Protein AF-A0A0N4YPX2-F1 (afdb_monomer_lite)

Structure (mmCIF, N/CA/C/O backbone):
data_AF-A0A0N4YPX2-F1
#
_entry.id   AF-A0A0N4YPX2-F1
#
loop_
_atom_site.group_PDB
_atom_site.id
_atom_site.type_symbol
_atom_site.label_atom_id
_atom_site.label_alt_id
_atom_site.label_comp_id
_atom_site.label_asym_id
_atom_site.label_entity_id
_atom_site.label_seq_id
_atom_site.pdbx_PDB_ins_code
_atom_site.Cartn_x
_atom_site.Cartn_y
_atom_site.Cartn_z
_atom_site.occupancy
_atom_site.B_iso_or_equiv
_atom_site.auth_seq_id
_atom_site.auth_comp_id
_atom_site.auth_asym_id
_atom_site.auth_atom_id
_atom_site.pdbx_PDB_model_num
ATOM 1 N N . MET A 1 1 ? 21.587 -0.499 -4.251 1.00 39.69 1 MET A N 1
ATOM 2 C CA . MET A 1 1 ? 21.828 0.823 -3.642 1.00 39.69 1 MET A CA 1
ATOM 3 C C . MET A 1 1 ? 23.320 1.116 -3.700 1.00 39.69 1 MET A C 1
ATOM 5 O O . MET A 1 1 ? 24.067 0.423 -3.024 1.00 39.69 1 MET A O 1
ATOM 9 N N . PRO A 1 2 ? 23.779 2.063 -4.522 1.00 49.03 2 PRO A N 1
ATOM 10 C CA . PRO A 1 2 ? 24.986 2.837 -4.231 1.00 49.03 2 PRO A CA 1
ATOM 11 C C . PRO A 1 2 ? 24.574 4.015 -3.319 1.00 49.03 2 PRO A C 1
ATOM 13 O O . PRO A 1 2 ? 23.486 4.551 -3.494 1.00 49.03 2 PRO A O 1
ATOM 16 N N . GLY A 1 3 ? 25.290 4.438 -2.280 1.00 49.91 3 GLY A N 1
ATOM 17 C CA . GLY A 1 3 ? 26.727 4.410 -2.025 1.00 49.91 3 GLY A CA 1
ATOM 18 C C . GLY A 1 3 ? 27.133 5.844 -1.652 1.00 49.91 3 GLY A C 1
ATOM 19 O O . GLY A 1 3 ? 27.087 6.723 -2.502 1.00 49.91 3 GLY A O 1
ATOM 20 N N . ASP A 1 4 ? 27.424 6.042 -0.369 1.00 65.94 4 ASP A N 1
ATOM 21 C CA . ASP A 1 4 ? 27.818 7.256 0.369 1.00 65.94 4 ASP A CA 1
ATOM 22 C C . ASP A 1 4 ? 28.865 8.170 -0.316 1.00 65.94 4 ASP A C 1
ATOM 24 O O . ASP A 1 4 ? 29.797 7.636 -0.914 1.00 65.94 4 ASP A O 1
ATOM 28 N N . ASN A 1 5 ? 28.736 9.512 -0.203 1.00 60.62 5 ASN A N 1
ATOM 29 C CA . ASN A 1 5 ? 29.773 10.436 0.325 1.00 60.62 5 ASN A CA 1
ATOM 30 C C . ASN A 1 5 ? 29.372 11.939 0.258 1.00 60.62 5 ASN A C 1
ATOM 32 O O . ASN A 1 5 ? 28.871 12.410 -0.760 1.00 60.62 5 ASN A O 1
ATOM 36 N N . SER A 1 6 ? 29.808 12.717 1.262 1.00 47.97 6 SER A N 1
ATOM 37 C CA . SER A 1 6 ? 29.969 14.198 1.310 1.00 47.97 6 SER A CA 1
ATOM 38 C C . SER A 1 6 ? 28.897 15.064 2.002 1.00 47.97 6 SER A C 1
ATOM 40 O O . SER A 1 6 ? 28.033 15.698 1.404 1.00 47.97 6 SER A O 1
ATOM 42 N N . THR A 1 7 ? 29.060 15.160 3.322 1.00 57.06 7 THR A N 1
ATOM 43 C CA . THR A 1 7 ? 29.263 16.380 4.131 1.00 57.06 7 THR A CA 1
ATOM 44 C C . THR A 1 7 ? 28.929 17.753 3.504 1.00 57.06 7 THR A C 1
ATOM 46 O O . THR A 1 7 ? 29.680 18.282 2.691 1.00 57.06 7 THR A O 1
ATOM 49 N N . LYS A 1 8 ? 27.889 18.393 4.067 1.00 50.00 8 LYS A N 1
ATOM 50 C CA . LYS A 1 8 ? 27.701 19.853 4.244 1.00 50.00 8 LYS A CA 1
ATOM 51 C C . LYS A 1 8 ? 27.605 20.717 2.971 1.00 50.00 8 LYS A C 1
ATOM 53 O O . LYS A 1 8 ? 28.456 21.561 2.735 1.00 50.00 8 LYS A O 1
ATOM 58 N N . ASN A 1 9 ? 26.513 20.543 2.217 1.00 48.94 9 ASN A N 1
ATOM 59 C CA . ASN A 1 9 ? 25.840 21.565 1.374 1.00 48.94 9 ASN A CA 1
ATOM 60 C C . ASN A 1 9 ? 24.444 21.049 0.924 1.00 48.94 9 ASN A C 1
ATOM 62 O O . ASN A 1 9 ? 24.016 21.217 -0.213 1.00 48.94 9 ASN A O 1
ATOM 66 N N . SER A 1 10 ? 23.768 20.311 1.810 1.00 54.44 10 SER A N 1
ATOM 67 C CA . SER A 1 10 ? 23.032 19.096 1.428 1.00 54.44 10 SER A CA 1
ATOM 68 C C . SER A 1 10 ? 21.532 19.252 1.132 1.00 54.44 10 SER A C 1
ATOM 70 O O . SER A 1 10 ? 20.924 18.296 0.660 1.00 54.44 10 SER A O 1
ATOM 72 N N . THR A 1 11 ? 20.911 20.409 1.377 1.00 55.25 11 THR A N 1
ATOM 73 C CA . THR A 1 11 ? 19.454 20.563 1.173 1.00 55.25 11 THR A CA 1
ATOM 74 C C . THR A 1 11 ? 19.094 20.904 -0.277 1.00 55.25 11 THR A C 1
ATOM 76 O O . THR A 1 11 ? 18.114 20.386 -0.801 1.00 55.25 11 THR A O 1
ATOM 79 N N . ASP A 1 12 ? 19.905 21.724 -0.954 1.00 58.03 12 ASP A N 1
ATOM 80 C CA . ASP A 1 12 ? 19.636 22.195 -2.325 1.00 58.03 12 ASP A CA 1
ATOM 81 C C . ASP A 1 12 ? 20.019 21.135 -3.380 1.00 58.03 12 ASP A C 1
ATOM 83 O O . ASP A 1 12 ? 19.257 20.831 -4.296 1.00 58.03 12 ASP A O 1
ATOM 87 N N . THR A 1 13 ? 21.162 20.467 -3.197 1.00 61.94 13 THR A N 1
ATOM 88 C CA . THR A 1 13 ? 21.601 19.352 -4.055 1.00 61.94 13 THR A CA 1
ATOM 89 C C . THR A 1 13 ? 20.775 18.084 -3.848 1.00 61.94 13 THR A C 1
ATOM 91 O O . THR A 1 13 ? 20.514 17.375 -4.818 1.00 61.94 13 THR A O 1
ATOM 94 N N . GLY A 1 14 ? 20.314 17.815 -2.621 1.00 63.16 14 GLY A N 1
ATOM 95 C CA . GLY A 1 14 ? 19.435 16.682 -2.322 1.00 63.16 14 GLY A CA 1
ATOM 96 C C . GLY A 1 14 ? 18.043 16.828 -2.943 1.00 63.16 14 GLY A C 1
ATOM 97 O O . GLY A 1 14 ? 17.548 15.890 -3.564 1.00 63.16 14 GLY A O 1
ATOM 98 N N . LEU A 1 15 ? 17.436 18.019 -2.852 1.00 70.38 15 LEU A N 1
ATOM 99 C CA . LEU A 1 15 ? 16.144 18.299 -3.490 1.00 70.38 15 LEU A CA 1
ATOM 100 C C . LEU A 1 15 ? 16.231 18.216 -5.018 1.00 70.38 15 LEU A C 1
ATOM 102 O O . LEU A 1 15 ? 15.397 17.553 -5.632 1.00 70.38 15 LEU A O 1
ATOM 106 N N . LYS A 1 16 ? 17.280 18.794 -5.622 1.00 78.94 16 LYS A N 1
ATOM 107 C CA . LYS A 1 16 ? 17.520 18.694 -7.073 1.00 78.94 16 LYS A CA 1
ATOM 108 C C . LYS A 1 16 ? 17.728 17.256 -7.536 1.00 78.94 16 LYS A C 1
ATOM 110 O O . LYS A 1 16 ? 17.237 16.878 -8.597 1.00 78.94 16 LYS A O 1
ATOM 115 N N . TYR A 1 17 ? 18.415 16.442 -6.738 1.00 78.69 17 TYR A N 1
ATOM 116 C CA . TYR A 1 17 ? 18.595 15.024 -7.029 1.00 78.69 17 TYR A CA 1
ATOM 117 C C . TYR A 1 17 ? 17.263 14.261 -7.011 1.00 78.69 17 TYR A C 1
ATOM 119 O O . TYR A 1 17 ? 16.977 13.520 -7.950 1.00 78.69 17 TYR A O 1
ATOM 127 N N . CYS A 1 18 ? 16.421 14.474 -5.994 1.00 80.44 18 CYS A N 1
ATOM 128 C CA . CYS A 1 18 ? 15.105 13.835 -5.899 1.00 80.44 18 CYS A CA 1
ATOM 129 C C . CYS A 1 18 ? 14.158 14.274 -7.020 1.00 80.44 18 CYS A C 1
ATOM 131 O O . CYS A 1 18 ? 13.444 13.444 -7.579 1.00 80.44 18 CYS A O 1
ATOM 133 N N . GLU A 1 19 ? 14.168 15.559 -7.376 1.00 82.75 19 GLU A N 1
ATOM 134 C CA . GLU A 1 19 ? 13.357 16.091 -8.470 1.00 82.75 19 GLU A CA 1
ATOM 135 C C . GLU A 1 19 ? 13.800 15.521 -9.822 1.00 82.75 19 GLU A C 1
ATOM 137 O O . GLU A 1 19 ? 12.973 15.085 -10.624 1.00 82.75 19 GLU A O 1
ATOM 142 N N . GLN A 1 20 ? 15.109 15.436 -10.063 1.00 86.12 20 GLN A N 1
ATOM 143 C CA . GLN A 1 20 ? 15.637 14.844 -11.287 1.00 86.12 20 GLN A CA 1
ATOM 144 C C . GLN A 1 20 ? 15.399 13.331 -11.353 1.00 86.12 20 GLN A C 1
ATOM 146 O O . GLN A 1 20 ? 15.067 12.809 -12.417 1.00 86.12 20 GLN A O 1
ATOM 151 N N . TRP A 1 21 ? 15.516 12.624 -10.228 1.00 86.12 21 TRP A N 1
ATOM 152 C CA . TRP A 1 21 ? 15.147 11.214 -10.126 1.00 86.12 21 TRP A CA 1
ATOM 153 C C . TRP A 1 21 ? 13.661 11.009 -10.441 1.00 86.12 21 TRP A C 1
ATOM 155 O O . TRP A 1 21 ? 13.326 10.204 -11.307 1.00 86.12 21 TRP A O 1
ATOM 165 N N . TRP A 1 22 ? 12.778 11.807 -9.831 1.00 83.56 22 TRP A N 1
ATOM 166 C CA . TRP A 1 22 ? 11.340 11.763 -10.089 1.00 83.56 22 TRP A CA 1
ATOM 167 C C . TRP A 1 22 ? 11.013 12.059 -11.552 1.00 83.56 22 TRP A C 1
ATOM 169 O O . TRP A 1 22 ? 10.190 11.383 -12.161 1.00 83.56 22 TRP A O 1
ATOM 179 N N . ASN A 1 23 ? 11.670 13.039 -12.166 1.00 86.31 23 ASN A N 1
ATOM 180 C CA . ASN A 1 23 ? 11.422 13.376 -13.564 1.00 86.31 23 ASN A CA 1
ATOM 181 C C . ASN A 1 23 ? 11.878 12.275 -14.531 1.00 86.31 23 ASN A C 1
ATOM 183 O O . ASN A 1 23 ? 11.206 12.064 -15.538 1.00 86.31 23 ASN A O 1
ATOM 187 N N . ASN A 1 24 ? 12.929 11.526 -14.188 1.00 89.25 24 ASN A N 1
ATOM 188 C CA . ASN A 1 24 ? 13.420 10.389 -14.971 1.00 89.25 24 ASN A CA 1
ATOM 189 C C . ASN A 1 24 ? 12.628 9.088 -14.760 1.00 89.25 24 ASN A C 1
ATOM 191 O O . ASN A 1 24 ? 12.843 8.123 -15.494 1.00 89.25 24 ASN A O 1
ATOM 195 N N . LEU A 1 25 ? 11.718 9.043 -13.782 1.00 85.00 25 LEU A N 1
ATOM 196 C CA . LEU A 1 25 ? 10.911 7.859 -13.507 1.00 85.00 25 LEU A CA 1
ATOM 197 C C . LEU A 1 25 ? 9.849 7.624 -14.596 1.00 85.00 25 LEU A C 1
ATOM 199 O O . LEU A 1 25 ? 9.148 8.570 -14.984 1.00 85.00 25 LEU A O 1
ATOM 203 N N . PRO A 1 26 ? 9.651 6.374 -15.051 1.00 87.00 26 PRO A N 1
ATOM 204 C CA . PRO A 1 26 ? 8.562 6.041 -15.953 1.00 87.00 26 PRO A CA 1
ATOM 205 C C . PRO A 1 26 ? 7.199 6.307 -15.296 1.00 87.00 26 PRO A C 1
ATOM 207 O O . PRO A 1 26 ? 7.016 6.168 -14.085 1.00 87.00 26 PRO A O 1
ATOM 210 N N . THR A 1 27 ? 6.206 6.669 -16.111 1.00 86.38 27 THR A N 1
ATOM 211 C CA . THR A 1 27 ? 4.870 7.079 -15.640 1.00 86.38 27 THR A CA 1
ATOM 212 C C . THR A 1 27 ? 4.204 6.033 -14.745 1.00 86.38 27 THR A C 1
ATOM 214 O O . THR A 1 27 ? 3.519 6.395 -13.792 1.00 86.38 27 THR A O 1
ATOM 217 N N . TRP A 1 28 ? 4.428 4.741 -15.003 1.00 83.94 28 TRP A N 1
ATOM 218 C CA . TRP A 1 28 ? 3.849 3.666 -14.198 1.00 83.94 28 TRP A CA 1
ATOM 219 C C . TRP A 1 28 ? 4.413 3.631 -12.766 1.00 83.94 28 TRP A C 1
ATOM 221 O O . TRP A 1 28 ? 3.645 3.405 -11.834 1.00 83.94 28 TRP A O 1
ATOM 231 N N . GLU A 1 29 ? 5.700 3.936 -12.557 1.00 84.75 29 GLU A N 1
ATOM 232 C CA . GLU A 1 29 ? 6.294 4.003 -11.210 1.00 84.75 29 GLU A CA 1
ATOM 233 C C . GLU A 1 29 ? 5.742 5.189 -10.421 1.00 84.75 29 GLU A C 1
ATOM 235 O O . GLU A 1 29 ? 5.438 5.053 -9.238 1.00 84.75 29 GLU A O 1
ATOM 240 N N . LYS A 1 30 ? 5.511 6.332 -11.079 1.00 86.38 30 LYS A N 1
ATOM 241 C CA . LYS A 1 30 ? 4.883 7.505 -10.445 1.00 86.38 30 LYS A CA 1
ATOM 242 C C . LYS A 1 30 ? 3.481 7.194 -9.930 1.00 86.38 30 LYS A C 1
ATOM 244 O O . LYS A 1 30 ? 3.127 7.617 -8.833 1.00 86.38 30 LYS A O 1
ATOM 249 N N . VAL A 1 31 ? 2.700 6.440 -10.708 1.00 87.12 31 VAL A N 1
ATOM 250 C CA . VAL A 1 31 ? 1.353 6.002 -10.313 1.00 87.12 31 VAL A CA 1
ATOM 251 C C . VAL A 1 31 ? 1.420 5.063 -9.110 1.00 87.12 31 VAL A C 1
ATOM 253 O O . VAL A 1 31 ? 0.666 5.253 -8.160 1.00 87.12 31 VAL A O 1
ATOM 256 N N . VAL A 1 32 ? 2.343 4.095 -9.112 1.00 87.19 32 VAL A N 1
ATOM 257 C CA . VAL A 1 32 ? 2.548 3.167 -7.985 1.00 87.19 32 VAL A CA 1
ATOM 258 C C . VAL A 1 32 ? 2.930 3.925 -6.712 1.00 87.19 32 VAL A C 1
ATOM 260 O O . VAL A 1 32 ? 2.314 3.713 -5.670 1.00 87.19 32 VAL A O 1
ATOM 263 N N . ILE A 1 33 ? 3.896 4.845 -6.797 1.00 88.12 33 ILE A N 1
ATOM 264 C CA . ILE A 1 33 ? 4.327 5.655 -5.650 1.00 88.12 33 ILE A CA 1
ATOM 265 C C . ILE A 1 33 ? 3.165 6.513 -5.146 1.00 88.12 33 ILE A C 1
ATOM 267 O O . ILE A 1 33 ? 2.887 6.518 -3.951 1.00 88.12 33 ILE A O 1
ATOM 271 N N . GLY A 1 34 ? 2.441 7.186 -6.045 1.00 87.94 34 GLY A N 1
ATOM 272 C CA . GLY A 1 34 ? 1.260 7.970 -5.682 1.00 87.94 34 GLY A CA 1
ATOM 273 C C . GLY A 1 34 ? 0.203 7.139 -4.950 1.00 87.94 34 GLY A C 1
ATOM 274 O O . GLY A 1 34 ? -0.283 7.557 -3.902 1.00 87.94 34 GLY A O 1
ATOM 275 N N . ALA A 1 35 ? -0.101 5.937 -5.450 1.00 87.50 35 ALA A N 1
ATOM 276 C CA . ALA A 1 35 ? -1.046 5.020 -4.816 1.00 87.50 35 ALA A CA 1
ATOM 277 C C . ALA A 1 35 ? -0.580 4.578 -3.417 1.00 87.50 35 ALA A C 1
ATOM 279 O O . ALA A 1 35 ? -1.382 4.574 -2.485 1.00 87.50 35 ALA A O 1
ATOM 280 N N . MET A 1 36 ? 0.711 4.274 -3.244 1.00 87.75 36 MET A N 1
ATOM 281 C CA . MET A 1 36 ? 1.283 3.921 -1.940 1.00 87.75 36 MET A CA 1
ATOM 282 C C . MET A 1 36 ? 1.236 5.086 -0.945 1.00 87.75 36 MET A C 1
ATOM 284 O O . MET A 1 36 ? 0.882 4.880 0.213 1.00 87.75 36 MET A O 1
ATOM 288 N N . VAL A 1 37 ? 1.538 6.316 -1.374 1.00 89.94 37 VAL A N 1
ATOM 289 C CA . VAL A 1 37 ? 1.449 7.492 -0.490 1.00 89.94 37 VAL A CA 1
ATOM 290 C C . VAL A 1 37 ? 0.007 7.727 -0.041 1.00 89.94 37 VAL A C 1
ATOM 292 O O . VAL A 1 37 ? -0.236 7.955 1.142 1.00 89.94 37 VAL A O 1
ATOM 295 N N . VAL A 1 38 ? -0.961 7.635 -0.957 1.00 87.94 38 VAL A N 1
ATOM 296 C CA . VAL A 1 38 ? -2.384 7.782 -0.614 1.00 87.94 38 VAL A CA 1
ATOM 297 C C . VAL A 1 38 ? -2.835 6.683 0.351 1.00 87.94 38 VAL A C 1
ATOM 299 O O . VAL A 1 38 ? -3.522 6.989 1.323 1.00 87.94 38 VAL A O 1
ATOM 302 N N . ALA A 1 39 ? -2.408 5.435 0.135 1.00 86.75 39 ALA A N 1
ATOM 303 C CA . ALA A 1 39 ? -2.687 4.317 1.036 1.00 86.75 39 ALA A CA 1
ATOM 304 C C . ALA A 1 39 ? -2.195 4.599 2.468 1.00 86.75 39 ALA A C 1
ATOM 306 O O . ALA A 1 39 ? -2.971 4.483 3.414 1.00 86.75 39 ALA A O 1
ATOM 307 N N . VAL A 1 40 ? -0.955 5.077 2.624 1.00 87.69 40 VAL A N 1
ATOM 308 C CA . VAL A 1 40 ? -0.382 5.419 3.939 1.00 87.69 40 VAL A CA 1
ATOM 309 C C . VAL A 1 40 ? -1.149 6.556 4.621 1.00 87.69 40 VAL A C 1
ATOM 311 O O . VAL A 1 40 ? -1.371 6.512 5.829 1.00 87.69 40 VAL A O 1
ATOM 314 N N . LEU A 1 41 ? -1.586 7.575 3.874 1.00 90.25 41 LEU A N 1
ATOM 315 C CA . LEU A 1 41 ? -2.379 8.673 4.439 1.00 90.25 41 LEU A CA 1
ATOM 316 C C . LEU A 1 41 ? -3.756 8.199 4.928 1.00 90.25 41 LEU A C 1
ATOM 318 O O . LEU A 1 41 ? -4.206 8.629 5.992 1.00 90.25 41 LEU A O 1
ATOM 322 N N . LEU A 1 42 ? -4.410 7.305 4.179 1.00 86.88 42 LEU A N 1
ATOM 323 C CA . LEU A 1 42 ? -5.687 6.706 4.573 1.00 86.88 42 LEU A CA 1
ATOM 324 C C . LEU A 1 42 ? -5.537 5.823 5.815 1.00 86.88 42 LEU A C 1
ATOM 326 O O . LEU A 1 42 ? -6.359 5.914 6.725 1.00 86.88 42 LEU A O 1
ATOM 330 N N . GLU A 1 43 ? -4.476 5.018 5.893 1.00 85.62 43 GLU A N 1
ATOM 331 C CA . GLU A 1 43 ? -4.175 4.206 7.076 1.00 85.62 43 GLU A CA 1
ATOM 332 C C . GLU A 1 43 ? -3.849 5.065 8.300 1.00 85.62 43 GLU A C 1
ATOM 334 O O . GLU A 1 43 ? -4.379 4.819 9.381 1.00 85.62 43 GLU A O 1
ATOM 339 N N . ALA A 1 44 ? -3.038 6.117 8.148 1.00 87.81 44 ALA A N 1
ATOM 340 C CA . ALA A 1 44 ? -2.729 7.033 9.243 1.00 87.81 44 ALA A CA 1
ATOM 341 C C . ALA A 1 44 ? -4.000 7.702 9.787 1.00 87.81 44 ALA A C 1
ATOM 343 O O . ALA A 1 44 ? -4.207 7.759 11.001 1.00 87.81 44 ALA A O 1
ATOM 344 N N . PHE A 1 45 ? -4.884 8.152 8.892 1.00 86.75 45 PHE A N 1
ATOM 345 C CA . PHE A 1 45 ? -6.191 8.673 9.277 1.00 86.75 45 PHE A CA 1
ATOM 346 C C . PHE A 1 45 ? -7.028 7.612 10.005 1.00 86.75 45 PHE A C 1
ATOM 348 O O . PHE A 1 45 ? -7.594 7.907 11.056 1.00 86.75 45 PHE A O 1
ATOM 355 N N . ALA A 1 46 ? -7.059 6.372 9.507 1.00 83.44 46 ALA A N 1
ATOM 356 C CA . ALA A 1 46 ? -7.789 5.266 10.122 1.00 83.44 46 ALA A CA 1
ATOM 357 C C . ALA A 1 46 ? -7.279 4.930 11.533 1.00 83.44 46 ALA A C 1
ATOM 359 O O . ALA A 1 46 ? -8.086 4.746 12.442 1.00 83.44 46 ALA A O 1
ATOM 360 N N . VAL A 1 47 ? -5.962 4.909 11.755 1.00 83.62 47 VAL A N 1
ATOM 361 C CA . VAL A 1 47 ? -5.359 4.655 13.076 1.00 83.62 47 VAL A CA 1
ATOM 362 C C . VAL A 1 47 ? -5.710 5.764 14.063 1.00 83.62 47 VAL A C 1
ATOM 364 O O . VAL A 1 47 ? -6.137 5.478 15.184 1.00 83.62 47 VAL A O 1
ATOM 367 N N . ILE A 1 48 ? -5.578 7.027 13.646 1.00 87.31 48 ILE A N 1
ATOM 368 C CA . ILE A 1 48 ? -5.955 8.182 14.471 1.00 87.31 48 ILE A CA 1
ATOM 369 C C . ILE A 1 48 ? -7.443 8.098 14.823 1.00 87.31 48 ILE A C 1
ATOM 371 O O . ILE A 1 48 ? -7.820 8.237 15.987 1.00 87.31 48 ILE A O 1
ATOM 375 N N . TRP A 1 49 ? -8.288 7.810 13.833 1.00 81.00 49 TRP A N 1
ATOM 376 C CA . TRP A 1 49 ? -9.725 7.658 14.023 1.00 81.00 49 TRP A CA 1
ATOM 377 C C . TRP A 1 49 ? -10.053 6.516 14.990 1.00 81.00 49 TRP A C 1
ATOM 379 O O . TRP A 1 49 ? -10.853 6.696 15.908 1.00 81.00 49 TRP A O 1
ATOM 389 N N . ASN A 1 50 ? -9.383 5.369 14.864 1.00 79.31 50 ASN A N 1
ATOM 390 C CA . ASN A 1 50 ? -9.552 4.226 15.758 1.00 79.31 50 ASN A CA 1
ATOM 391 C C . ASN A 1 50 ? -9.165 4.574 17.208 1.00 79.31 50 ASN A C 1
ATOM 393 O O . ASN A 1 50 ? -9.889 4.223 18.139 1.00 79.31 50 ASN A O 1
ATOM 397 N N . PHE A 1 51 ? -8.090 5.346 17.406 1.00 81.38 51 PHE A N 1
ATOM 398 C CA . PHE A 1 51 ? -7.681 5.830 18.728 1.00 81.38 51 PHE A CA 1
ATOM 399 C C . PHE A 1 51 ? -8.753 6.722 19.374 1.00 81.38 51 PHE A C 1
ATOM 401 O O . PHE A 1 51 ? -9.157 6.475 20.510 1.00 81.38 51 PHE A O 1
ATOM 408 N N . PHE A 1 52 ? -9.291 7.700 18.634 1.00 78.75 52 PHE A N 1
ATOM 409 C CA . PHE A 1 52 ? -10.398 8.536 19.119 1.00 78.75 52 PHE A CA 1
ATOM 410 C C . PHE A 1 52 ? -11.656 7.716 19.436 1.00 78.75 52 PHE A C 1
ATOM 412 O O . PHE A 1 52 ? -12.325 7.962 20.441 1.00 78.75 52 PHE A O 1
ATOM 419 N N . THR A 1 53 ? -11.954 6.711 18.611 1.00 73.44 53 THR A N 1
ATOM 420 C CA . THR A 1 53 ? -13.115 5.827 18.786 1.00 73.44 53 THR A CA 1
ATOM 421 C C . THR A 1 53 ? -12.987 4.963 20.043 1.00 73.44 53 THR A C 1
ATOM 423 O O . THR A 1 53 ? -13.968 4.769 20.758 1.00 73.44 53 THR A O 1
ATOM 426 N N . CYS A 1 54 ? -11.781 4.477 20.352 1.00 67.44 54 CYS A N 1
ATOM 427 C CA . CYS A 1 54 ? -11.497 3.730 21.580 1.00 67.44 54 CYS A CA 1
ATOM 428 C C . CYS A 1 54 ? -11.732 4.559 22.851 1.00 67.44 54 CYS A C 1
ATOM 430 O O . CYS A 1 54 ? -12.102 3.997 23.879 1.00 67.44 54 CYS A O 1
ATOM 432 N N . CYS A 1 55 ? -11.554 5.880 22.789 1.00 67.38 55 CYS A N 1
ATOM 433 C CA . CYS A 1 55 ? -11.803 6.779 23.916 1.00 67.38 55 CYS A CA 1
ATOM 434 C C . CYS A 1 55 ? -13.276 7.224 24.038 1.00 67.38 55 CYS A C 1
ATOM 436 O O . CYS A 1 55 ? -13.690 7.663 25.111 1.00 67.38 55 CYS A O 1
ATOM 438 N N . ALA A 1 56 ? -14.081 7.108 22.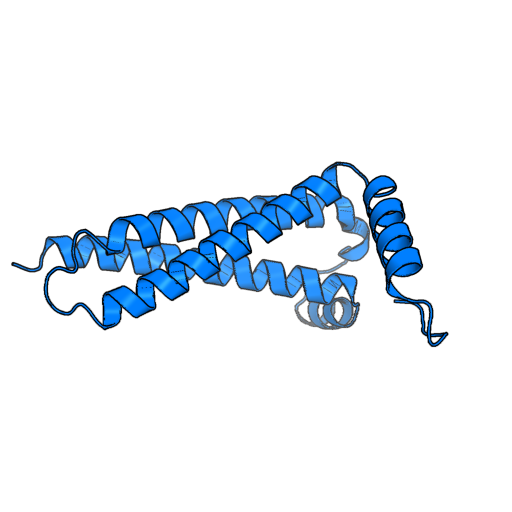976 1.00 61.22 56 ALA A N 1
ATOM 439 C CA . ALA A 1 56 ? -15.485 7.526 22.935 1.00 61.22 56 ALA A CA 1
ATOM 440 C C . ALA A 1 56 ? -16.442 6.325 23.115 1.00 61.22 56 ALA A C 1
ATOM 442 O O . ALA A 1 56 ? -17.019 5.805 22.162 1.00 61.22 56 ALA A O 1
ATOM 443 N N . CYS A 1 57 ? -16.622 5.873 24.358 1.00 57.28 57 CYS A N 1
ATOM 444 C CA . CYS A 1 57 ? -17.264 4.595 24.705 1.00 57.28 57 CYS A CA 1
ATOM 445 C C . CYS A 1 57 ? -18.770 4.405 24.392 1.00 57.28 57 CYS A C 1
ATOM 447 O O . CYS A 1 57 ? -19.264 3.314 24.667 1.00 57.28 57 CYS A O 1
ATOM 449 N N . CYS A 1 58 ? -19.527 5.369 23.844 1.00 54.72 58 CYS A N 1
ATOM 450 C CA . CYS A 1 58 ? -21.004 5.294 23.933 1.00 54.72 58 CYS A CA 1
ATOM 451 C C . CYS A 1 58 ? -21.825 5.172 22.632 1.00 54.72 58 CY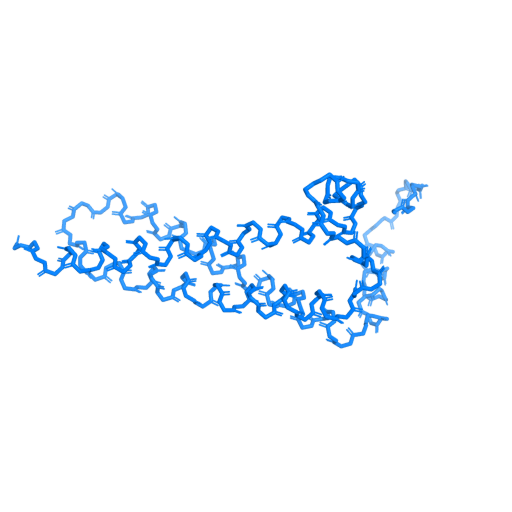S A C 1
ATOM 453 O O . CYS A 1 58 ? -23.001 4.860 22.749 1.00 54.72 58 CYS A O 1
ATOM 455 N N . CYS A 1 59 ? -21.280 5.325 21.416 1.00 56.50 59 CYS A N 1
ATOM 456 C CA . CYS A 1 59 ? -22.063 5.142 20.170 1.00 56.50 59 CYS A CA 1
ATOM 457 C C . CYS A 1 59 ? -21.192 4.602 19.017 1.00 56.50 59 CYS A C 1
ATOM 459 O O . CYS A 1 59 ? -20.673 5.360 18.201 1.00 56.50 59 CYS A O 1
ATOM 461 N N . LYS A 1 60 ? -21.016 3.276 18.941 1.00 58.78 60 LYS A N 1
ATOM 462 C CA . LYS A 1 60 ? -20.012 2.613 18.077 1.00 58.78 60 LYS A CA 1
ATOM 463 C C . LYS A 1 60 ? -20.444 2.416 16.610 1.00 58.78 60 LYS A C 1
ATOM 465 O O . LYS A 1 60 ? -19.607 2.156 15.750 1.00 58.78 60 LYS A O 1
ATOM 470 N N . GLN A 1 61 ? -21.735 2.559 16.308 1.00 56.88 61 GLN A N 1
ATOM 471 C CA . GLN A 1 61 ? -22.331 2.100 15.044 1.00 56.88 61 GLN A CA 1
ATOM 472 C C . GLN A 1 61 ? -22.067 3.020 13.837 1.00 56.88 61 GLN A C 1
ATOM 474 O O . GLN A 1 61 ? -21.974 2.534 12.714 1.00 56.88 61 GLN A O 1
ATOM 479 N N . LEU A 1 62 ? -21.870 4.329 14.051 1.00 54.81 62 LEU A N 1
ATOM 480 C CA . LEU A 1 62 ? -21.554 5.287 12.975 1.00 54.81 62 LEU A CA 1
ATOM 481 C C . LEU A 1 62 ? -20.042 5.384 12.676 1.00 54.81 62 LEU A C 1
ATOM 483 O O . LEU A 1 62 ? -19.643 5.851 11.613 1.00 54.81 62 LEU A O 1
ATOM 487 N N . LEU A 1 63 ? -19.196 4.931 13.607 1.00 59.72 63 LEU A N 1
ATOM 488 C CA . LEU A 1 63 ? -17.734 5.062 13.544 1.00 59.72 63 LEU A CA 1
ATOM 489 C C . LEU A 1 63 ? -17.039 3.926 12.775 1.00 59.72 63 LEU A C 1
ATOM 491 O O . LEU A 1 63 ? -15.943 4.128 12.260 1.00 59.72 63 LEU A O 1
ATOM 495 N N . LEU A 1 64 ? -17.688 2.764 12.644 1.00 65.69 64 LEU A N 1
ATOM 496 C CA . LEU A 1 64 ? -17.158 1.594 11.927 1.00 65.69 64 LEU A CA 1
ATOM 497 C C . LEU A 1 64 ? -17.164 1.761 10.398 1.00 65.69 64 LEU A C 1
ATOM 499 O O . LEU A 1 64 ? -16.251 1.294 9.723 1.00 65.69 64 LEU A O 1
ATOM 503 N N . HIS A 1 65 ? -18.161 2.463 9.854 1.00 69.50 65 HIS A N 1
ATOM 504 C CA . HIS A 1 65 ? -18.341 2.644 8.410 1.00 69.50 65 HIS A CA 1
ATOM 505 C C . HIS A 1 65 ? -17.172 3.359 7.698 1.00 69.50 65 HIS A C 1
ATOM 507 O O . HIS A 1 65 ? -16.688 2.840 6.685 1.00 69.50 65 HIS A O 1
ATOM 513 N N . PRO A 1 66 ? -16.668 4.510 8.196 1.00 72.31 66 PRO A N 1
ATOM 514 C CA . PRO A 1 66 ? -15.529 5.178 7.567 1.00 72.31 66 PRO A CA 1
ATOM 515 C C . PRO A 1 66 ? -14.246 4.341 7.637 1.00 72.31 66 PRO A C 1
ATOM 517 O O . PRO A 1 66 ? -13.448 4.384 6.704 1.00 72.31 66 PRO A O 1
ATOM 520 N N . LEU A 1 67 ? -14.077 3.527 8.685 1.00 71.75 67 LEU A N 1
ATOM 521 C CA . LEU A 1 67 ? -12.913 2.656 8.848 1.00 71.75 67 LEU A CA 1
ATOM 522 C C . LEU A 1 67 ? -12.902 1.527 7.806 1.00 71.75 67 LEU A C 1
ATOM 524 O O . LEU A 1 67 ? -11.891 1.299 7.146 1.00 71.75 67 LEU A O 1
ATOM 528 N N . THR A 1 68 ? -14.049 0.872 7.595 1.00 78.81 68 THR A N 1
ATOM 529 C CA . THR A 1 68 ? -14.199 -0.167 6.562 1.00 78.81 68 THR A CA 1
ATOM 530 C C . THR A 1 68 ? -14.011 0.371 5.150 1.00 78.81 68 THR A C 1
ATOM 532 O O . THR A 1 68 ? -13.396 -0.290 4.315 1.00 78.81 68 THR A O 1
ATOM 535 N N . LEU A 1 69 ? -14.514 1.579 4.877 1.00 81.06 69 LEU A N 1
ATOM 536 C CA . LEU A 1 69 ? -14.376 2.210 3.568 1.00 81.06 69 LEU A CA 1
ATOM 537 C C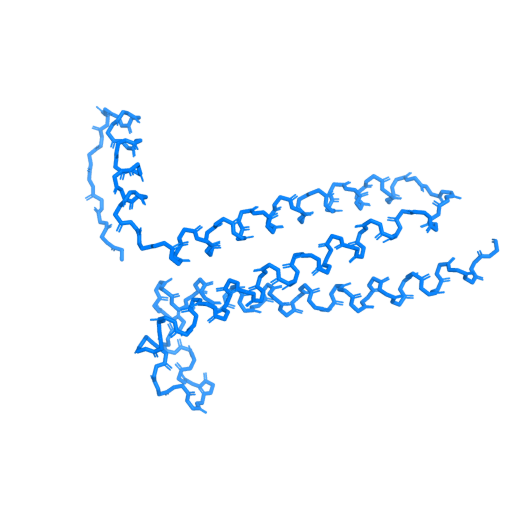 . LEU A 1 69 ? -12.914 2.588 3.289 1.00 81.06 69 LEU A C 1
ATOM 539 O O . LEU A 1 69 ? -12.421 2.351 2.189 1.00 81.06 69 LEU A O 1
ATOM 543 N N . ALA A 1 70 ? -12.216 3.131 4.292 1.00 81.69 70 ALA A N 1
ATOM 544 C CA . ALA A 1 70 ? -10.798 3.452 4.193 1.00 81.69 70 ALA A CA 1
ATOM 545 C C . ALA A 1 70 ? -9.960 2.190 3.940 1.00 81.69 70 ALA A C 1
ATOM 547 O O . ALA A 1 70 ? -9.168 2.179 3.005 1.00 81.69 70 ALA A O 1
ATOM 548 N N . ALA A 1 71 ? -10.198 1.105 4.685 1.00 82.94 71 ALA A N 1
ATOM 549 C CA . ALA A 1 71 ? -9.489 -0.163 4.498 1.00 82.94 71 ALA A CA 1
ATOM 550 C C . ALA A 1 71 ? -9.717 -0.771 3.100 1.00 82.94 71 ALA A C 1
ATOM 552 O O . ALA A 1 71 ? -8.775 -1.258 2.475 1.00 82.94 71 ALA A O 1
ATOM 553 N N . LEU A 1 72 ? -10.946 -0.699 2.569 1.00 84.19 72 LEU A N 1
ATOM 554 C CA . LEU A 1 72 ? -11.250 -1.151 1.205 1.00 84.19 72 LEU A CA 1
ATOM 555 C C . LEU A 1 72 ? -10.545 -0.299 0.147 1.00 84.19 72 LEU A C 1
ATOM 557 O O . LEU A 1 72 ? -10.017 -0.827 -0.827 1.00 84.19 72 LEU A O 1
ATOM 561 N N . LEU A 1 73 ? -10.520 1.021 0.322 1.00 86.12 73 LEU A N 1
ATOM 562 C CA . LEU A 1 73 ? -9.855 1.912 -0.623 1.00 86.12 73 LEU A CA 1
ATOM 563 C C . LEU A 1 73 ? -8.331 1.708 -0.607 1.00 86.12 73 LEU A C 1
ATOM 565 O O . LEU A 1 73 ? -7.707 1.654 -1.669 1.00 86.12 73 LEU A O 1
ATOM 569 N N . THR A 1 74 ? -7.747 1.522 0.579 1.00 86.06 74 THR A N 1
ATOM 570 C CA . THR A 1 74 ? -6.332 1.183 0.767 1.00 86.06 74 THR A CA 1
ATOM 571 C C . THR A 1 74 ? -5.993 -0.161 0.125 1.00 86.06 74 THR A C 1
ATOM 573 O O . THR A 1 74 ? -5.000 -0.249 -0.597 1.00 86.06 74 THR A O 1
ATOM 576 N N . SER A 1 75 ? -6.820 -1.197 0.311 1.00 88.50 75 SER A N 1
ATOM 577 C CA . SER A 1 75 ? -6.561 -2.519 -0.275 1.00 88.50 75 SER A CA 1
ATOM 578 C C . SER A 1 75 ? -6.607 -2.487 -1.803 1.00 88.50 75 SER A C 1
ATOM 580 O O . SER A 1 75 ? -5.735 -3.063 -2.451 1.00 88.50 75 SER A O 1
ATOM 582 N N . VAL A 1 76 ? -7.546 -1.744 -2.399 1.00 89.25 76 VAL A N 1
ATOM 583 C CA . VAL A 1 76 ? -7.609 -1.546 -3.855 1.00 89.25 76 VAL A CA 1
ATOM 584 C C . VAL A 1 76 ? -6.386 -0.773 -4.358 1.00 89.25 76 VAL A C 1
ATOM 586 O O . VAL A 1 76 ? -5.773 -1.179 -5.346 1.00 89.25 76 VAL A O 1
ATOM 589 N N . ALA A 1 77 ? -5.987 0.304 -3.676 1.00 87.56 77 ALA A N 1
ATOM 590 C CA . ALA A 1 77 ? -4.808 1.087 -4.051 1.00 87.56 77 ALA A CA 1
ATOM 591 C C . ALA A 1 77 ? -3.512 0.257 -3.972 1.00 87.56 77 ALA A C 1
ATOM 593 O O . ALA A 1 77 ? -2.706 0.281 -4.907 1.00 87.56 77 ALA A O 1
ATOM 594 N N . LEU A 1 78 ? -3.337 -0.529 -2.904 1.00 88.06 78 LEU A N 1
ATOM 595 C CA . LEU A 1 78 ? -2.208 -1.448 -2.739 1.00 88.06 78 LEU A CA 1
ATOM 596 C C . LEU A 1 78 ? -2.241 -2.586 -3.763 1.00 88.06 78 LEU A C 1
ATOM 598 O O . LEU A 1 78 ? -1.196 -2.935 -4.307 1.00 88.06 78 LEU A O 1
ATOM 602 N N . ALA A 1 79 ? -3.416 -3.134 -4.084 1.00 90.50 79 ALA A N 1
ATOM 603 C CA . ALA A 1 79 ? -3.548 -4.186 -5.088 1.00 90.50 79 ALA A CA 1
ATOM 604 C C . ALA A 1 79 ? -3.086 -3.693 -6.462 1.00 90.50 79 ALA A C 1
ATOM 606 O O . ALA A 1 79 ? -2.293 -4.360 -7.127 1.00 90.50 79 ALA A O 1
ATOM 607 N N . VAL A 1 80 ? -3.519 -2.495 -6.866 1.00 88.62 80 VAL A N 1
ATOM 608 C CA . VAL A 1 80 ? -3.070 -1.870 -8.117 1.00 88.62 80 VAL A CA 1
ATOM 609 C C . VAL A 1 80 ? -1.559 -1.633 -8.085 1.00 88.62 80 VAL A C 1
ATOM 611 O O . VAL A 1 80 ? -0.874 -1.977 -9.048 1.00 88.62 80 VAL A O 1
ATOM 614 N N . ALA A 1 81 ? -1.021 -1.116 -6.978 1.00 88.12 81 ALA A N 1
ATOM 615 C CA . ALA A 1 81 ? 0.412 -0.878 -6.818 1.00 88.12 81 ALA A CA 1
ATOM 616 C C . ALA A 1 81 ? 1.240 -2.170 -6.968 1.00 88.12 81 ALA A C 1
ATOM 618 O O . ALA A 1 81 ? 2.186 -2.208 -7.754 1.00 88.12 81 ALA A O 1
ATOM 619 N N . VAL A 1 82 ? 0.852 -3.243 -6.272 1.00 89.19 82 VAL A N 1
ATOM 620 C CA . VAL A 1 82 ? 1.533 -4.547 -6.300 1.00 89.19 82 VAL A CA 1
ATOM 621 C C . VAL A 1 82 ? 1.434 -5.195 -7.681 1.00 89.19 82 VAL A C 1
ATOM 623 O O . VAL A 1 82 ? 2.446 -5.656 -8.210 1.00 89.19 82 VAL A O 1
ATOM 626 N N . VAL A 1 83 ? 0.251 -5.201 -8.305 1.00 89.62 83 VAL A N 1
ATOM 627 C CA . VAL A 1 83 ? 0.052 -5.816 -9.628 1.00 89.62 83 VAL A CA 1
ATOM 628 C C . VAL A 1 83 ? 0.837 -5.070 -10.702 1.00 89.62 83 VAL A C 1
ATOM 630 O O . VAL A 1 83 ? 1.569 -5.695 -11.467 1.00 89.62 83 VAL A O 1
ATOM 633 N N . VAL A 1 84 ? 0.741 -3.737 -10.753 1.00 88.69 84 VAL A N 1
ATOM 634 C CA . VAL A 1 84 ? 1.466 -2.930 -11.746 1.00 88.69 84 VAL A CA 1
ATOM 635 C C . VAL A 1 84 ? 2.973 -3.083 -11.558 1.00 88.69 84 VAL A C 1
ATOM 637 O O . VAL A 1 84 ? 3.691 -3.286 -12.537 1.00 88.69 84 VAL A O 1
ATOM 640 N N . TYR A 1 85 ? 3.460 -3.053 -10.317 1.00 85.81 85 TYR A N 1
ATOM 641 C CA . TYR A 1 85 ? 4.880 -3.230 -10.037 1.00 85.81 85 TYR A CA 1
ATOM 642 C C . TYR A 1 85 ? 5.377 -4.632 -10.415 1.00 85.81 85 TYR A C 1
ATOM 644 O O . TYR A 1 85 ? 6.401 -4.758 -11.087 1.00 85.81 85 TYR A O 1
ATOM 652 N N . GLY A 1 86 ? 4.635 -5.682 -10.051 1.00 85.81 86 GLY A N 1
ATOM 653 C CA . GLY A 1 86 ? 4.988 -7.067 -10.365 1.00 85.81 86 GLY A CA 1
ATOM 654 C C . GLY A 1 86 ? 4.978 -7.356 -11.868 1.00 85.81 86 GLY A C 1
ATOM 655 O O . GLY A 1 86 ? 5.898 -7.981 -12.390 1.00 85.81 86 GLY A O 1
ATOM 656 N N . VAL A 1 87 ? 3.986 -6.838 -12.602 1.00 85.94 87 VAL A N 1
ATOM 657 C CA . VAL A 1 87 ? 3.848 -7.047 -14.055 1.00 85.94 87 VAL A CA 1
ATOM 658 C C . VAL A 1 87 ? 4.921 -6.308 -14.863 1.00 85.94 87 VAL A C 1
ATOM 660 O O . VAL A 1 87 ? 5.289 -6.780 -15.944 1.00 85.94 87 VAL A O 1
ATOM 663 N N . ASN A 1 88 ? 5.431 -5.179 -14.370 1.00 86.00 88 ASN A N 1
ATOM 664 C CA . ASN A 1 88 ? 6.520 -4.448 -15.027 1.00 86.00 88 ASN A CA 1
ATOM 665 C C . ASN A 1 88 ? 7.911 -4.973 -14.636 1.00 86.00 88 ASN A C 1
ATOM 667 O O . ASN A 1 88 ? 8.835 -4.875 -15.436 1.00 86.00 88 ASN A O 1
ATOM 671 N N . ASN A 1 89 ? 8.052 -5.611 -13.468 1.00 82.12 89 ASN A N 1
ATOM 672 C CA . ASN A 1 89 ? 9.321 -6.158 -12.969 1.00 82.12 89 ASN A CA 1
ATOM 673 C C . ASN A 1 89 ? 9.382 -7.693 -12.996 1.00 82.12 89 ASN A C 1
ATOM 675 O O . ASN A 1 89 ? 10.111 -8.297 -12.212 1.00 82.12 89 ASN A O 1
ATOM 679 N N . LYS A 1 90 ? 8.647 -8.347 -13.905 1.00 76.25 90 LYS A N 1
ATOM 680 C CA . LYS A 1 90 ? 8.571 -9.821 -14.003 1.00 76.25 90 LYS A CA 1
ATOM 681 C C . LYS A 1 90 ? 9.942 -10.494 -14.044 1.00 76.25 90 LYS A C 1
ATOM 683 O O . LYS A 1 90 ? 10.137 -11.513 -13.402 1.00 76.25 90 LYS A O 1
ATOM 688 N N . THR A 1 91 ? 10.903 -9.895 -14.745 1.00 73.56 91 THR A N 1
ATOM 689 C CA . THR A 1 91 ? 12.276 -10.411 -14.867 1.00 73.56 91 THR A CA 1
ATOM 690 C C . THR A 1 91 ? 13.027 -10.447 -13.534 1.00 73.56 91 THR A C 1
ATOM 692 O O . THR A 1 91 ? 13.896 -11.292 -13.345 1.00 73.56 91 THR A O 1
ATOM 695 N N . ALA A 1 92 ? 12.681 -9.580 -12.576 1.00 69.88 92 ALA A N 1
ATOM 696 C CA . ALA A 1 92 ? 13.247 -9.620 -11.229 1.00 69.88 92 ALA A CA 1
ATOM 697 C C . ALA A 1 92 ? 12.735 -10.834 -10.429 1.00 69.88 92 ALA A C 1
ATOM 699 O O . ALA A 1 92 ? 13.463 -11.384 -9.596 1.00 69.88 92 ALA A O 1
ATOM 700 N N . PHE A 1 93 ? 11.516 -11.289 -10.732 1.00 69.19 93 PHE A N 1
ATOM 701 C CA . PHE A 1 93 ? 10.797 -12.359 -10.035 1.00 69.19 93 PHE A CA 1
ATOM 702 C C . PHE A 1 93 ? 10.681 -13.656 -10.847 1.00 69.19 93 PHE A C 1
ATOM 704 O O . PHE A 1 93 ? 9.949 -14.559 -10.455 1.00 69.19 93 PHE A O 1
ATOM 711 N N . ASP A 1 94 ? 11.410 -13.762 -11.956 1.00 72.50 94 ASP A N 1
ATOM 712 C CA . ASP A 1 94 ? 11.419 -14.964 -12.784 1.00 72.50 94 ASP A CA 1
ATOM 713 C C . ASP A 1 94 ? 12.066 -16.136 -12.018 1.00 72.50 94 ASP A C 1
ATOM 715 O O . ASP A 1 94 ? 13.072 -15.943 -11.314 1.00 72.50 94 ASP A O 1
ATOM 719 N N . GLY A 1 95 ? 11.461 -17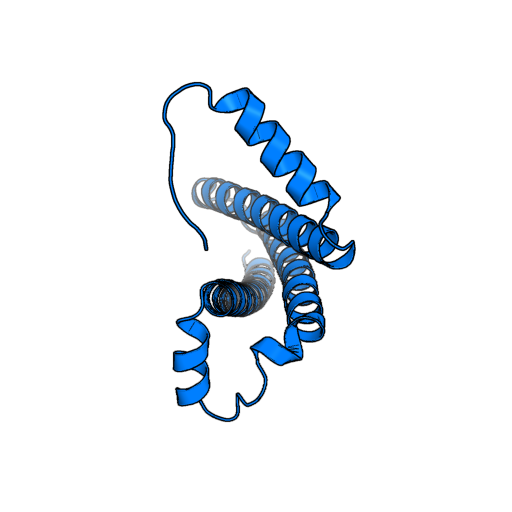.325 -12.124 1.00 67.06 95 GLY A N 1
ATOM 720 C CA . GLY A 1 95 ? 11.898 -18.554 -11.443 1.00 67.06 95 GLY A CA 1
ATOM 721 C C . GLY A 1 95 ? 11.466 -18.713 -9.977 1.00 67.06 95 GLY A C 1
ATOM 722 O O . GLY A 1 95 ? 12.088 -19.478 -9.247 1.00 67.06 95 GLY A O 1
ATOM 723 N N . VAL A 1 96 ? 10.443 -17.986 -9.513 1.00 70.19 96 VAL A N 1
ATOM 724 C CA . VAL A 1 96 ? 9.868 -18.184 -8.168 1.00 70.19 96 VAL A CA 1
ATOM 725 C C . VAL A 1 96 ? 8.825 -19.302 -8.218 1.00 70.19 96 VAL A C 1
ATOM 727 O O . VAL A 1 96 ? 7.632 -19.037 -8.330 1.00 70.19 96 VAL A O 1
ATOM 730 N N . ASP A 1 97 ? 9.286 -20.550 -8.132 1.00 70.69 97 ASP A N 1
ATOM 731 C CA . ASP A 1 97 ? 8.409 -21.729 -8.059 1.00 70.69 97 ASP A CA 1
ATOM 732 C C . ASP A 1 97 ? 8.293 -22.290 -6.631 1.00 70.69 97 ASP A C 1
ATOM 734 O O . ASP A 1 97 ? 7.327 -22.984 -6.309 1.00 70.69 97 ASP A O 1
ATOM 738 N N . SER A 1 98 ? 9.244 -21.977 -5.740 1.00 76.94 98 SER A N 1
ATOM 739 C CA . SER A 1 98 ? 9.262 -22.491 -4.368 1.00 76.94 98 SER A CA 1
ATOM 740 C C . SER A 1 98 ? 9.485 -21.416 -3.297 1.00 76.94 98 SER A C 1
ATOM 742 O O . SER A 1 98 ? 10.030 -20.339 -3.541 1.00 76.94 98 SER A O 1
ATOM 744 N N . LEU A 1 99 ? 9.100 -21.737 -2.054 1.00 68.94 99 LEU A N 1
ATOM 745 C CA . LEU A 1 99 ? 9.324 -20.885 -0.875 1.00 68.94 99 LEU A CA 1
ATOM 746 C C . LEU A 1 99 ? 10.811 -20.550 -0.651 1.00 68.94 99 LEU A C 1
ATOM 748 O O . LEU A 1 99 ? 11.135 -19.483 -0.136 1.00 68.94 99 LEU A O 1
ATOM 752 N N . HIS A 1 100 ? 11.715 -21.436 -1.072 1.00 73.38 100 HIS A N 1
ATOM 753 C CA . HIS A 1 100 ? 13.158 -21.233 -0.958 1.00 73.38 100 HIS A CA 1
ATOM 754 C C . HIS A 1 100 ? 13.675 -20.204 -1.983 1.00 73.38 100 HIS A C 1
ATOM 756 O O . HIS A 1 100 ? 14.573 -19.412 -1.686 1.00 73.38 100 HIS A O 1
ATOM 762 N N . ASP A 1 101 ? 13.042 -20.129 -3.158 1.00 75.19 101 ASP A N 1
ATOM 763 C CA . ASP A 1 101 ? 13.356 -19.123 -4.178 1.00 75.19 101 ASP A CA 1
ATOM 764 C C . ASP A 1 101 ? 12.908 -17.729 -3.731 1.00 75.19 101 ASP A C 1
ATOM 766 O O . ASP A 1 101 ? 13.623 -16.746 -3.947 1.00 75.19 101 ASP A O 1
ATOM 770 N N . ILE A 1 102 ? 11.777 -17.647 -3.022 1.00 72.50 102 ILE A N 1
ATOM 771 C CA . ILE A 1 102 ? 11.278 -16.407 -2.414 1.00 72.50 102 ILE A CA 1
ATOM 772 C C . ILE A 1 102 ? 12.317 -15.817 -1.452 1.00 72.50 102 ILE A C 1
ATOM 774 O O . ILE A 1 102 ? 12.631 -14.629 -1.546 1.00 72.50 102 ILE A O 1
ATOM 778 N N . GLU A 1 103 ? 12.905 -16.633 -0.573 1.00 76.94 103 GLU A N 1
ATOM 779 C CA . GLU A 1 103 ? 13.903 -16.169 0.400 1.00 76.94 103 GLU A CA 1
ATOM 780 C C . GLU A 1 103 ? 15.142 -15.570 -0.287 1.00 76.94 103 GLU A C 1
ATOM 782 O O . GLU A 1 103 ? 15.650 -14.518 0.117 1.00 76.94 103 GLU A O 1
ATOM 787 N N . SER A 1 104 ? 15.594 -16.189 -1.383 1.00 75.50 104 SER A N 1
ATOM 788 C CA . SER A 1 104 ? 16.731 -15.690 -2.163 1.00 75.50 104 SER A CA 1
ATOM 789 C C . SER A 1 104 ? 16.450 -14.327 -2.813 1.00 75.50 104 SER A C 1
ATOM 791 O O . SER A 1 104 ? 17.326 -13.459 -2.850 1.00 75.50 104 SER A O 1
ATOM 793 N N . LYS A 1 105 ? 15.211 -14.098 -3.265 1.00 72.94 105 LYS A N 1
ATOM 794 C CA . LYS A 1 105 ? 14.779 -12.851 -3.913 1.00 72.94 105 LYS A CA 1
ATOM 795 C C . LYS A 1 105 ? 14.479 -11.744 -2.902 1.00 72.94 105 LYS A C 1
ATOM 797 O O . LYS A 1 105 ? 14.759 -10.580 -3.196 1.00 72.94 105 LYS A O 1
ATOM 802 N N . ILE A 1 106 ? 13.995 -12.080 -1.703 1.00 74.19 106 ILE A N 1
ATOM 803 C CA . ILE A 1 106 ? 13.781 -11.130 -0.594 1.00 74.19 106 ILE A CA 1
ATOM 804 C C . ILE A 1 106 ? 15.098 -10.482 -0.149 1.00 74.19 106 ILE A C 1
ATOM 806 O O . ILE A 1 106 ? 15.098 -9.316 0.235 1.00 74.19 106 ILE A O 1
ATOM 810 N N . LYS A 1 107 ? 16.240 -11.179 -0.258 1.00 73.88 107 LYS A N 1
ATOM 811 C CA . LYS A 1 107 ? 17.557 -10.590 0.056 1.00 73.88 107 LYS A CA 1
ATOM 812 C C . LYS A 1 107 ? 17.947 -9.429 -0.866 1.00 73.88 107 LYS A C 1
ATOM 814 O O . LYS A 1 107 ? 18.843 -8.658 -0.527 1.00 73.88 107 LYS A O 1
ATOM 819 N N . SER A 1 108 ? 17.286 -9.270 -2.014 1.00 75.75 108 SER A N 1
ATOM 820 C CA . SER A 1 108 ? 17.451 -8.082 -2.851 1.00 75.75 108 SER A CA 1
ATOM 821 C C . SER A 1 108 ? 16.636 -6.905 -2.297 1.00 75.75 108 SER A C 1
ATOM 823 O O . SER A 1 108 ? 15.480 -7.061 -1.913 1.00 75.75 108 SER A O 1
ATOM 825 N N . ALA A 1 109 ? 17.205 -5.693 -2.315 1.00 70.69 109 ALA A N 1
ATOM 826 C CA . ALA A 1 109 ? 16.510 -4.485 -1.841 1.00 70.69 109 ALA A CA 1
ATOM 827 C C . ALA A 1 109 ? 15.179 -4.224 -2.579 1.00 70.69 109 ALA A C 1
ATOM 829 O O . ALA A 1 109 ? 14.251 -3.650 -2.018 1.00 70.69 109 ALA A O 1
ATOM 830 N N . VAL A 1 110 ? 15.093 -4.663 -3.838 1.00 71.56 110 VAL A N 1
ATOM 831 C CA . VAL A 1 110 ? 13.907 -4.538 -4.693 1.00 71.56 110 VAL A CA 1
ATOM 832 C C . VAL A 1 110 ? 12.837 -5.564 -4.289 1.00 71.56 110 VAL A C 1
ATOM 834 O O . VAL A 1 110 ? 11.665 -5.218 -4.148 1.00 71.56 110 VAL A O 1
ATOM 837 N N . GLY A 1 111 ? 13.242 -6.813 -4.031 1.00 78.38 111 GLY A N 1
ATOM 838 C CA . GLY A 1 111 ? 12.343 -7.892 -3.618 1.00 78.38 111 GLY A CA 1
ATOM 839 C C . GLY A 1 111 ? 11.799 -7.736 -2.198 1.00 78.38 111 GLY A C 1
ATOM 840 O O . GLY A 1 111 ? 10.639 -8.070 -1.967 1.00 78.38 111 GLY A O 1
ATOM 841 N N . TYR A 1 112 ? 12.587 -7.181 -1.271 1.00 82.75 112 TYR A N 1
ATOM 842 C CA . TYR A 1 112 ? 12.138 -6.907 0.099 1.00 82.75 112 TYR A CA 1
ATOM 843 C C . TYR A 1 112 ? 10.933 -5.958 0.129 1.00 82.75 112 TYR A C 1
ATOM 845 O O . TYR A 1 112 ? 9.888 -6.294 0.682 1.00 82.75 112 TYR A O 1
ATOM 853 N N . SER A 1 113 ? 11.045 -4.792 -0.515 1.00 86.19 113 SER A N 1
ATOM 854 C CA . SER A 1 113 ? 9.976 -3.783 -0.540 1.00 86.19 113 SER A CA 1
ATOM 855 C C . SER A 1 113 ? 8.711 -4.296 -1.229 1.00 86.19 113 SER A C 1
ATOM 857 O O . SER A 1 113 ? 7.602 -4.002 -0.789 1.00 86.19 113 SER A O 1
ATOM 859 N N . PHE A 1 114 ? 8.871 -5.106 -2.279 1.00 86.50 114 PHE A N 1
ATOM 860 C CA . PHE A 1 114 ? 7.749 -5.747 -2.956 1.00 86.50 114 PHE A CA 1
ATOM 861 C C . PHE A 1 114 ? 7.014 -6.735 -2.044 1.00 86.50 114 PHE A C 1
ATOM 863 O O . PHE A 1 114 ? 5.797 -6.643 -1.906 1.00 86.50 114 PHE A O 1
ATOM 870 N N . TRP A 1 115 ? 7.732 -7.637 -1.368 1.00 86.62 115 TRP A N 1
ATOM 871 C CA . TRP A 1 115 ? 7.113 -8.596 -0.446 1.00 86.62 115 TRP A CA 1
ATOM 872 C C . TRP A 1 115 ? 6.491 -7.932 0.780 1.00 86.62 115 TRP A C 1
ATOM 874 O O . TRP A 1 115 ? 5.437 -8.370 1.233 1.00 86.62 115 TRP A O 1
ATOM 884 N N . MET A 1 116 ? 7.078 -6.839 1.270 1.00 88.62 116 MET A N 1
ATOM 885 C CA . MET A 1 116 ? 6.455 -6.007 2.302 1.00 88.62 116 MET A CA 1
ATOM 886 C C . MET A 1 116 ? 5.133 -5.403 1.815 1.00 88.62 116 MET A C 1
ATOM 888 O O . MET A 1 116 ? 4.152 -5.429 2.552 1.00 88.62 116 MET A O 1
ATOM 892 N N . ALA A 1 117 ? 5.067 -4.921 0.569 1.00 89.12 117 ALA A N 1
ATOM 893 C C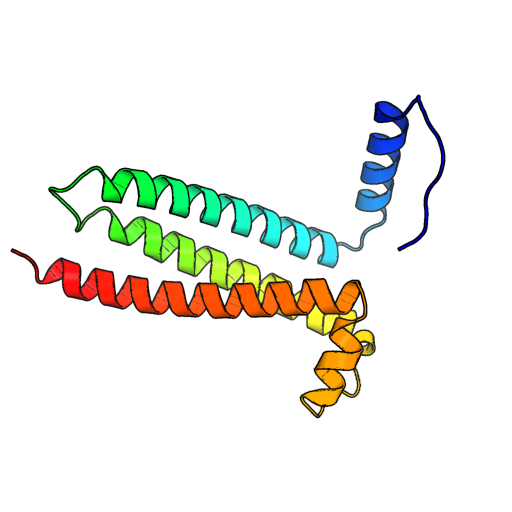A . ALA A 1 117 ? 3.826 -4.414 -0.019 1.00 89.12 117 ALA A CA 1
ATOM 894 C C . ALA A 1 117 ? 2.777 -5.523 -0.232 1.00 89.12 117 ALA A C 1
ATOM 896 O O . ALA A 1 117 ? 1.594 -5.301 0.014 1.00 89.12 117 ALA A O 1
ATOM 897 N N . VAL A 1 118 ? 3.197 -6.731 -0.626 1.00 89.88 118 VAL A N 1
ATOM 898 C CA . VAL A 1 118 ? 2.319 -7.916 -0.686 1.00 89.88 118 VAL A CA 1
ATOM 899 C C . VAL A 1 118 ? 1.787 -8.262 0.709 1.00 89.88 118 VAL A C 1
ATOM 901 O O . VAL A 1 118 ? 0.595 -8.509 0.867 1.00 89.88 118 VAL A O 1
ATOM 904 N N . GLY A 1 119 ? 2.643 -8.236 1.732 1.00 90.44 119 GLY A N 1
ATOM 905 C CA . GLY A 1 119 ? 2.241 -8.448 3.123 1.00 90.44 119 GLY A CA 1
ATOM 906 C C . GLY A 1 119 ? 1.235 -7.402 3.604 1.00 90.44 119 GLY A C 1
ATOM 907 O O . GLY A 1 119 ? 0.207 -7.760 4.176 1.00 90.44 119 GLY A O 1
ATOM 908 N N . ALA A 1 120 ? 1.483 -6.124 3.304 1.00 90.38 120 ALA A N 1
ATOM 909 C CA . ALA A 1 120 ? 0.562 -5.030 3.602 1.00 90.38 120 ALA A CA 1
ATOM 910 C C . ALA A 1 120 ? -0.794 -5.218 2.904 1.00 90.38 120 ALA A C 1
ATOM 912 O O . ALA A 1 120 ? -1.833 -5.035 3.529 1.00 90.38 120 ALA A O 1
ATOM 913 N N . LEU A 1 121 ? -0.806 -5.664 1.644 1.00 90.44 121 LEU A N 1
ATOM 914 C CA . LEU A 1 121 ? -2.040 -5.981 0.924 1.00 90.44 121 LEU A CA 1
ATOM 915 C C . LEU A 1 121 ? -2.839 -7.097 1.615 1.00 90.44 121 LEU A C 1
ATOM 917 O O . LEU A 1 121 ? -4.050 -6.967 1.779 1.00 90.44 121 LEU A O 1
ATOM 921 N N . VAL A 1 122 ? -2.181 -8.182 2.033 1.00 91.25 122 VAL A N 1
ATOM 922 C CA . VAL A 1 122 ? -2.845 -9.289 2.744 1.00 91.25 122 VAL A CA 1
ATOM 923 C C . VAL A 1 122 ? -3.435 -8.808 4.069 1.00 91.25 122 VAL A C 1
ATOM 925 O O . VAL A 1 122 ? -4.587 -9.123 4.366 1.00 91.25 122 VAL A O 1
ATOM 928 N N . LEU A 1 123 ? -2.682 -8.017 4.838 1.00 89.25 123 LEU A N 1
ATOM 929 C CA . LEU A 1 123 ? -3.167 -7.423 6.086 1.00 89.25 123 LEU A CA 1
ATOM 930 C C . LEU A 1 123 ? -4.371 -6.507 5.842 1.00 89.25 123 LEU A C 1
ATOM 932 O O . LEU A 1 123 ? -5.389 -6.668 6.508 1.00 89.25 123 LEU A O 1
ATOM 936 N N . ALA A 1 124 ? -4.313 -5.643 4.825 1.00 88.25 124 ALA A N 1
ATOM 937 C CA . ALA A 1 124 ? -5.428 -4.778 4.453 1.00 88.25 124 ALA A CA 1
ATOM 938 C C . ALA A 1 124 ? -6.686 -5.586 4.081 1.00 88.25 124 ALA A C 1
ATOM 940 O O . ALA A 1 124 ? -7.796 -5.221 4.462 1.00 88.25 124 ALA A O 1
ATOM 941 N N . VAL A 1 125 ? -6.543 -6.719 3.382 1.00 87.88 125 VAL A N 1
ATOM 942 C CA . VAL A 1 125 ? -7.675 -7.616 3.089 1.00 87.88 125 VAL A CA 1
ATOM 943 C C . VAL A 1 125 ? -8.247 -8.219 4.374 1.00 87.88 125 VAL A C 1
ATOM 945 O O . VAL A 1 125 ? -9.465 -8.210 4.558 1.00 87.88 125 VAL A O 1
ATOM 948 N N . VAL A 1 126 ? -7.407 -8.697 5.291 1.00 89.88 126 VAL A N 1
ATOM 949 C CA . VAL A 1 126 ? -7.873 -9.216 6.588 1.00 89.88 126 VAL A CA 1
ATOM 950 C C . VAL A 1 126 ? -8.620 -8.135 7.375 1.00 89.88 126 VAL A C 1
ATOM 952 O O . VAL A 1 126 ? -9.716 -8.400 7.871 1.00 89.88 126 VAL A O 1
ATOM 955 N N . ASP A 1 127 ? -8.104 -6.909 7.411 1.00 85.75 127 ASP A N 1
ATOM 956 C CA . ASP A 1 127 ? -8.746 -5.783 8.093 1.00 85.75 127 ASP A CA 1
ATOM 957 C C . ASP A 1 127 ? -10.108 -5.436 7.484 1.00 85.75 127 ASP A C 1
ATOM 959 O O . ASP A 1 127 ? -11.060 -5.158 8.215 1.00 85.75 127 ASP A O 1
ATOM 963 N N . THR A 1 128 ? -10.257 -5.522 6.157 1.00 85.88 128 THR A N 1
ATOM 964 C CA . THR A 1 128 ? -11.571 -5.331 5.520 1.00 85.88 128 THR A CA 1
ATOM 965 C C . THR A 1 128 ? -12.575 -6.398 5.944 1.00 85.88 128 THR A C 1
ATOM 967 O O . THR A 1 128 ? -13.722 -6.065 6.238 1.00 85.88 128 THR A O 1
ATOM 970 N N . ILE A 1 129 ? -12.152 -7.663 6.051 1.00 87.44 129 ILE A N 1
ATOM 971 C CA . ILE A 1 129 ? -13.010 -8.764 6.507 1.00 87.44 129 ILE A CA 1
ATOM 972 C C . ILE A 1 129 ? -13.442 -8.518 7.955 1.00 87.44 129 ILE A C 1
ATOM 974 O O . ILE A 1 129 ? -14.637 -8.535 8.253 1.00 87.44 129 ILE A O 1
ATOM 978 N N . VAL A 1 130 ? -12.487 -8.233 8.847 1.00 85.94 130 VAL A N 1
ATOM 979 C CA . VAL A 1 130 ? -12.761 -7.940 10.263 1.00 85.94 130 VAL A CA 1
ATOM 980 C C . VAL A 1 130 ? -13.688 -6.733 10.397 1.00 85.94 130 VAL A C 1
ATOM 982 O O . VAL A 1 130 ? -14.636 -6.772 11.180 1.00 85.94 130 VAL A O 1
ATOM 985 N N . GLY A 1 131 ? -13.471 -5.688 9.600 1.00 80.75 131 GLY A N 1
ATOM 986 C CA . GLY A 1 131 ? -14.313 -4.501 9.581 1.00 80.75 131 GLY A CA 1
ATOM 987 C C . GLY A 1 131 ? -15.751 -4.788 9.132 1.00 80.75 131 GLY A C 1
ATOM 988 O O . GLY A 1 131 ? -16.688 -4.295 9.758 1.00 80.75 131 GLY A O 1
ATOM 989 N N . VAL A 1 132 ? -15.951 -5.625 8.107 1.00 82.38 132 VAL A N 1
ATOM 990 C CA . VAL A 1 132 ? -17.293 -6.051 7.663 1.00 82.38 132 VAL A CA 1
ATOM 991 C C . VAL A 1 132 ? -17.999 -6.854 8.757 1.00 82.38 132 VAL A C 1
ATOM 993 O O . VAL A 1 132 ? -19.146 -6.555 9.087 1.00 82.38 132 VAL A O 1
ATOM 996 N N . PHE A 1 133 ? -17.313 -7.819 9.380 1.00 82.44 133 PHE A N 1
ATOM 997 C CA . PHE A 1 133 ? -17.874 -8.574 10.506 1.00 82.44 133 PHE A CA 1
ATOM 998 C C . PHE A 1 133 ? -18.235 -7.662 11.684 1.00 82.44 133 PHE A C 1
ATOM 1000 O O . PHE A 1 133 ? -19.326 -7.779 12.246 1.00 82.44 133 PHE A O 1
ATOM 1007 N N . ALA A 1 134 ? -17.358 -6.718 12.028 1.00 79.25 134 ALA A N 1
ATOM 1008 C CA . ALA A 1 134 ? -17.602 -5.749 13.088 1.00 79.25 134 ALA A CA 1
ATOM 1009 C C . ALA A 1 134 ? -18.791 -4.827 12.768 1.00 79.25 134 ALA A C 1
ATOM 1011 O O . ALA A 1 134 ? -19.577 -4.518 13.664 1.00 79.25 134 ALA A O 1
ATOM 1012 N N . ALA A 1 135 ? -18.973 -4.427 11.505 1.00 74.00 135 ALA A N 1
ATOM 1013 C CA . ALA A 1 135 ? -20.129 -3.648 11.068 1.00 74.00 135 ALA A CA 1
ATOM 1014 C C . ALA A 1 135 ? -21.440 -4.444 11.193 1.00 74.00 135 ALA A C 1
ATOM 1016 O O . ALA A 1 135 ? -22.420 -3.915 11.719 1.00 74.00 135 ALA A O 1
ATOM 1017 N N . CYS A 1 136 ? -21.452 -5.720 10.790 1.00 73.12 136 CYS A N 1
ATOM 1018 C CA . CYS A 1 136 ? -22.617 -6.598 10.943 1.00 73.12 136 CYS A CA 1
ATOM 1019 C C . CYS A 1 136 ? -22.984 -6.827 12.420 1.00 73.12 136 CYS A C 1
ATOM 1021 O O . CYS A 1 136 ? -24.154 -6.731 12.791 1.00 73.12 136 CYS A O 1
ATOM 1023 N N . MET A 1 137 ? -21.997 -7.075 13.289 1.00 71.69 137 MET A N 1
ATOM 1024 C CA . MET A 1 137 ? -22.236 -7.216 14.733 1.00 71.69 137 MET A CA 1
ATOM 1025 C C . MET A 1 137 ? -22.692 -5.896 15.368 1.00 71.69 137 MET A C 1
ATOM 1027 O O . MET A 1 137 ? -23.572 -5.900 16.225 1.00 71.69 137 MET A O 1
ATOM 1031 N N . GLY A 1 138 ? -22.148 -4.764 14.912 1.00 67.69 138 GLY A N 1
ATOM 1032 C CA . GLY A 1 138 ? -22.519 -3.431 15.380 1.00 67.69 138 GLY A CA 1
ATOM 1033 C C . GLY A 1 138 ? -23.982 -3.076 15.123 1.00 67.69 138 GLY A C 1
ATOM 1034 O O . GLY A 1 138 ? -24.560 -2.364 15.928 1.00 67.69 138 GLY A O 1
ATOM 1035 N N . GLN A 1 139 ? -24.605 -3.610 14.067 1.00 64.75 139 GLN A N 1
ATOM 1036 C CA . GLN A 1 139 ? -26.040 -3.425 13.802 1.00 64.75 139 GLN A CA 1
ATOM 1037 C C . GLN A 1 139 ? -26.959 -4.210 14.750 1.00 64.75 139 GLN A C 1
ATOM 1039 O O . GLN A 1 139 ? -28.157 -3.944 14.783 1.00 64.75 139 GLN A O 1
ATOM 1044 N N . THR A 1 140 ? -26.415 -5.173 15.500 1.00 56.81 140 THR A N 1
ATOM 1045 C CA . THR A 1 140 ? -27.189 -6.068 16.379 1.00 56.81 140 THR A CA 1
ATOM 1046 C C . THR A 1 140 ? -27.120 -5.645 17.856 1.00 56.81 140 THR A C 1
ATOM 1048 O O . THR A 1 140 ? -27.842 -6.194 18.686 1.00 56.81 140 THR A O 1
ATOM 1051 N N . CYS A 1 141 ? -26.282 -4.662 18.206 1.00 50.75 141 CYS A N 1
ATOM 1052 C CA . CYS A 1 141 ? -26.246 -4.083 19.549 1.00 50.75 141 CYS A CA 1
ATOM 1053 C C . CYS A 1 141 ? -27.325 -2.995 19.693 1.00 50.75 141 CYS A C 1
ATOM 1055 O O . CYS A 1 141 ? -27.298 -2.003 18.968 1.00 50.75 141 CYS A O 1
ATOM 1057 N N . LEU A 1 142 ? -28.262 -3.226 20.620 1.00 40.41 142 LEU A N 1
ATOM 1058 C CA . LEU A 1 142 ? -29.320 -2.314 21.083 1.00 40.41 142 LEU A CA 1
ATOM 1059 C C . LEU A 1 142 ? -28.771 -1.171 21.943 1.00 40.41 142 LEU A C 1
ATOM 1061 O O . LEU A 1 142 ? -27.912 -1.461 22.809 1.00 40.41 142 LEU A O 1
#

Radius of gyration: 19.92 Å; chains: 1; bounding box: 59×45×41 Å

Organism: Nippostrongylus brasiliensis (NCBI:txid27835)

pLDDT: mean 76.99, std 12.46, range [39.69, 91.25]

Foldseek 3Di:
DDDDDDDDPDDVVVVVVVVVVVVPDDPLVVLLVVLQVLLVVLVVVLVVLVVVLVVVPDQNQVSLVSNLVSLVSSLVSLVSSLVSLCVVPVVLVPPPPDPVSLVVSCVDPSSVVSVVSVVVSVVSVVSNVVSVVVNVVSVVDD

Sequence (142 aa):
MPGDNSTKNSTDTGLKYCEQWWNNLPTWEKVVIGAMVVAVLLEAFAVIWNFFTCCACCCKQLLLHPLTLAALLTSVALAVAVVVYGVNNKTAFDGVDSLHDIESKIKSAVGYSFWMAVGALVLAVVDTIVGVFAACMGQTCL

Secondary structure (DSSP, 8-state):
-------S-HHHHHHHHHHHHHHHS-HHHHHHHHHHHHHHHHHHHHHHH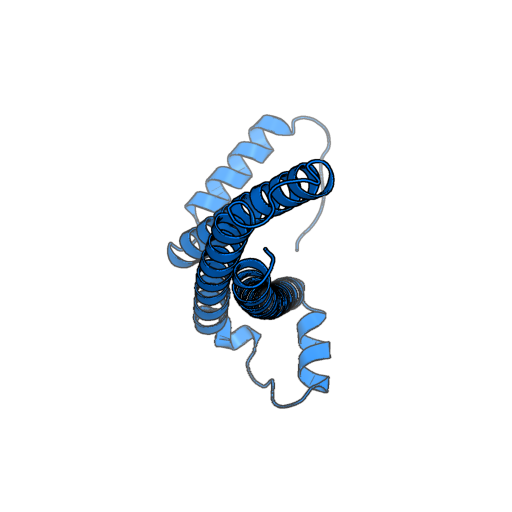HHHHHH-TT--TTTHHHHHHHHHHHHHHHHHHHHHHHHHSGGGSTT--SHHHHHHHHTSHHHHHHHHHHHHHHHHHHHHHHHHHHHHHHTT--

InterPro domains:
  IPR009545 Tight junction protein, claudin-like [PF06653] (9-129)